Protein AF-A0A453PDY1-F1 (afdb_monomer)

Structure (mmCIF, N/CA/C/O backbone):
data_AF-A0A453PDY1-F1
#
_entry.id   AF-A0A453PDY1-F1
#
loop_
_atom_site.group_PDB
_atom_site.id
_atom_site.type_symbol
_atom_site.label_atom_id
_atom_site.label_alt_id
_atom_site.label_comp_id
_atom_site.label_asym_id
_atom_site.label_entity_id
_atom_site.label_seq_id
_atom_site.pdbx_PDB_ins_code
_atom_site.Cartn_x
_atom_site.Cartn_y
_atom_site.Cartn_z
_atom_site.occupancy
_atom_site.B_iso_o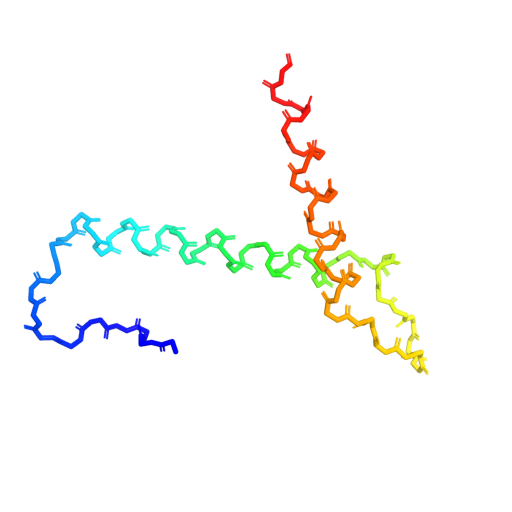r_equiv
_atom_site.auth_seq_id
_atom_site.auth_comp_id
_atom_site.auth_asym_id
_atom_site.auth_atom_id
_atom_site.pdbx_PDB_model_num
ATOM 1 N N . GLN A 1 1 ? -7.354 1.504 -14.368 1.00 49.53 1 GLN A N 1
ATOM 2 C CA . GLN A 1 1 ? -6.087 0.756 -14.270 1.00 49.53 1 GLN A CA 1
ATOM 3 C C . GLN A 1 1 ? -5.923 0.010 -15.590 1.00 49.53 1 GLN A C 1
ATOM 5 O O . GLN A 1 1 ? -6.597 -0.989 -15.794 1.00 49.53 1 GLN A O 1
ATOM 10 N N . GLU A 1 2 ? -5.168 0.561 -16.545 1.00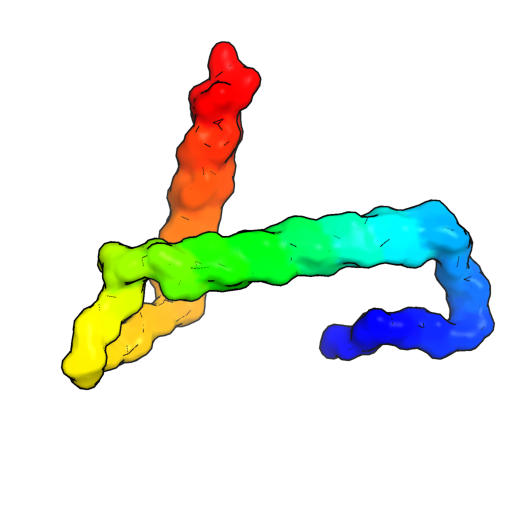 50.84 2 GLU A N 1
ATOM 11 C CA . GLU A 1 2 ? -4.839 -0.157 -17.787 1.00 50.84 2 GLU A CA 1
ATOM 12 C C . GLU A 1 2 ? -3.878 -1.289 -17.424 1.00 50.84 2 GLU A C 1
ATOM 14 O O . GLU A 1 2 ? -2.702 -1.061 -17.154 1.00 50.84 2 GLU A O 1
ATOM 19 N N . LEU A 1 3 ? -4.415 -2.499 -17.295 1.00 57.91 3 LEU A N 1
ATOM 20 C CA . LEU A 1 3 ? -3.704 -3.619 -16.681 1.00 57.91 3 LEU A CA 1
ATOM 21 C C . LEU A 1 3 ? -2.649 -4.271 -17.582 1.00 57.91 3 LEU A C 1
ATOM 23 O O . LEU A 1 3 ? -1.845 -5.040 -17.073 1.00 57.91 3 LEU A O 1
ATOM 27 N N . VAL A 1 4 ? -2.584 -3.946 -18.874 1.00 55.09 4 VAL A N 1
ATOM 28 C CA . VAL A 1 4 ? -1.489 -4.357 -19.766 1.00 55.09 4 VAL A CA 1
ATOM 29 C C . VAL A 1 4 ? -1.346 -3.297 -20.863 1.00 55.09 4 VAL A C 1
ATOM 31 O O . VAL A 1 4 ? -2.360 -2.922 -21.453 1.00 55.09 4 VAL A O 1
ATOM 34 N N . PRO A 1 5 ? -0.133 -2.794 -21.161 1.00 54.50 5 PRO A N 1
ATOM 35 C CA . PRO A 1 5 ? 0.059 -1.837 -22.242 1.00 54.50 5 PRO A CA 1
ATOM 36 C C . PRO A 1 5 ? -0.292 -2.484 -23.584 1.00 54.50 5 PRO A C 1
ATOM 38 O O . PRO A 1 5 ? 0.403 -3.388 -24.051 1.00 54.50 5 PRO A O 1
ATOM 41 N N . ASN A 1 6 ? -1.362 -2.011 -24.219 1.00 54.28 6 ASN A N 1
ATOM 42 C CA . ASN A 1 6 ? -1.645 -2.336 -25.608 1.00 54.28 6 ASN A CA 1
ATOM 43 C C . ASN A 1 6 ? -0.566 -1.699 -26.501 1.00 54.28 6 ASN A C 1
ATOM 45 O O . ASN A 1 6 ? -0.462 -0.481 -26.616 1.00 54.28 6 ASN A O 1
ATOM 49 N N . GLY A 1 7 ? 0.231 -2.546 -27.150 1.00 54.34 7 GLY A N 1
ATOM 50 C CA . GLY A 1 7 ? 0.787 -2.300 -28.484 1.00 54.34 7 GLY A CA 1
ATOM 51 C C . GLY A 1 7 ? 1.997 -1.375 -28.648 1.00 54.34 7 GLY A C 1
ATOM 52 O O . GLY A 1 7 ? 2.753 -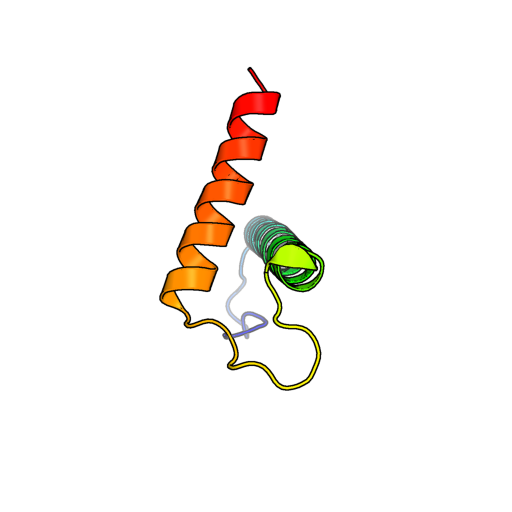1.588 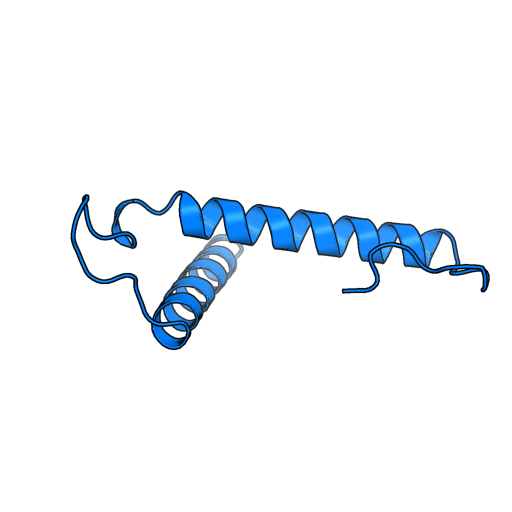-29.593 1.00 54.34 7 GLY A O 1
ATOM 53 N N . THR A 1 8 ? 2.267 -0.409 -27.770 1.00 53.25 8 THR A N 1
ATOM 54 C CA . THR A 1 8 ? 3.462 0.445 -27.928 1.00 53.25 8 THR A CA 1
ATOM 55 C C . THR A 1 8 ? 4.585 -0.095 -27.062 1.00 53.25 8 THR A C 1
ATOM 57 O O . THR A 1 8 ? 4.675 0.307 -25.909 1.00 53.25 8 THR A O 1
ATOM 60 N N . LYS A 1 9 ? 5.370 -1.045 -27.609 1.00 61.34 9 LYS A N 1
ATOM 61 C CA . LYS A 1 9 ? 6.623 -1.631 -27.070 1.00 61.34 9 LYS A CA 1
ATOM 62 C C . LYS A 1 9 ? 7.067 -0.994 -25.742 1.00 61.34 9 LYS A C 1
ATOM 64 O O . LYS A 1 9 ? 7.964 -0.157 -25.703 1.00 61.34 9 LYS A O 1
ATOM 69 N N . VAL A 1 10 ? 6.413 -1.377 -24.650 1.00 62.72 10 VAL A N 1
ATOM 70 C CA . VAL A 1 10 ? 6.918 -1.053 -23.322 1.00 62.72 10 VAL A CA 1
ATOM 71 C C . VAL A 1 10 ? 8.099 -1.988 -23.146 1.00 62.72 10 VAL A C 1
ATOM 73 O O . VAL A 1 10 ? 7.941 -3.198 -23.305 1.00 62.72 10 VAL A O 1
ATOM 76 N N . ASP A 1 11 ? 9.281 -1.412 -22.945 1.00 79.19 11 ASP A N 1
ATOM 77 C CA . ASP A 1 11 ? 10.521 -2.163 -22.785 1.00 79.19 11 ASP A CA 1
ATOM 78 C C . ASP A 1 11 ? 10.333 -3.297 -21.761 1.00 79.19 11 ASP A C 1
ATOM 80 O O . ASP A 1 11 ? 9.594 -3.152 -20.782 1.00 79.19 11 ASP A O 1
ATOM 84 N N . MET A 1 12 ? 10.953 -4.454 -22.012 1.00 79.56 12 MET A N 1
ATOM 85 C CA . MET A 1 12 ? 10.770 -5.643 -21.175 1.00 79.56 12 MET A CA 1
ATOM 86 C C . MET A 1 12 ? 11.166 -5.371 -19.717 1.00 79.56 12 MET A C 1
ATOM 88 O O . MET A 1 12 ? 10.495 -5.855 -18.806 1.00 79.56 12 MET A O 1
ATOM 92 N N . VAL A 1 13 ? 12.187 -4.541 -19.487 1.00 81.44 13 VAL A N 1
ATOM 93 C CA . VAL A 1 13 ? 12.588 -4.093 -18.149 1.00 81.44 13 VAL A CA 1
ATOM 94 C C . VAL A 1 13 ? 11.472 -3.265 -17.523 1.00 81.44 13 VAL A C 1
ATOM 96 O O . VAL A 1 13 ? 11.050 -3.559 -16.410 1.00 81.44 13 VAL A O 1
ATOM 99 N N . THR A 1 14 ? 10.893 -2.319 -18.263 1.00 84.62 14 THR A N 1
ATOM 100 C CA . THR A 1 14 ? 9.760 -1.519 -17.774 1.00 84.62 14 THR A CA 1
ATOM 101 C C . THR A 1 14 ? 8.526 -2.377 -17.468 1.00 84.62 14 THR A C 1
ATOM 103 O O . THR A 1 14 ? 7.795 -2.094 -16.516 1.00 84.62 14 THR A O 1
ATOM 106 N N . MET A 1 15 ? 8.262 -3.437 -18.238 1.00 87.06 15 MET A N 1
ATOM 107 C CA . MET A 1 15 ? 7.177 -4.376 -17.919 1.00 87.06 15 MET A CA 1
ATOM 108 C C . MET A 1 15 ? 7.457 -5.156 -16.630 1.00 87.06 15 MET A C 1
ATOM 110 O O . MET A 1 15 ? 6.555 -5.305 -15.804 1.00 87.06 15 MET A O 1
ATOM 114 N N . LEU A 1 16 ? 8.694 -5.611 -16.429 1.00 88.81 16 LEU A N 1
ATOM 115 C CA . LEU A 1 16 ? 9.104 -6.314 -15.213 1.00 88.81 16 LEU A CA 1
ATOM 116 C C . LEU A 1 16 ? 9.047 -5.401 -13.982 1.00 88.81 16 LEU A C 1
ATOM 118 O O . LEU A 1 16 ? 8.497 -5.796 -12.956 1.00 88.81 16 LEU A O 1
ATOM 122 N N . GLU A 1 17 ? 9.522 -4.162 -14.086 1.00 87.69 17 GLU A N 1
ATOM 123 C CA . GLU A 1 17 ? 9.442 -3.163 -13.012 1.00 87.69 17 GLU A CA 1
ATOM 124 C C . GLU A 1 17 ? 7.990 -2.878 -12.605 1.00 87.69 17 GLU A C 1
ATOM 126 O O . GLU A 1 17 ? 7.662 -2.831 -11.412 1.00 87.69 17 GLU A O 1
ATOM 131 N N . LYS A 1 18 ? 7.091 -2.751 -13.590 1.00 86.69 18 LYS A N 1
ATOM 132 C CA . LYS A 1 18 ? 5.650 -2.585 -13.352 1.00 86.69 18 LYS A CA 1
ATOM 133 C C . LYS A 1 18 ? 5.036 -3.823 -12.700 1.00 86.69 18 LYS A C 1
ATOM 135 O O . LYS A 1 18 ? 4.253 -3.676 -11.764 1.00 86.69 18 LYS A O 1
ATOM 140 N N . ALA A 1 19 ? 5.409 -5.024 -13.142 1.00 89.00 19 ALA A N 1
ATOM 141 C CA . ALA A 1 19 ? 4.931 -6.273 -12.552 1.00 89.00 19 ALA A CA 1
ATOM 142 C C . ALA A 1 19 ? 5.378 -6.417 -11.088 1.00 89.00 19 ALA A C 1
ATOM 144 O O . ALA A 1 19 ? 4.552 -6.693 -10.220 1.00 89.00 19 ALA A O 1
ATOM 145 N N . VAL A 1 20 ? 6.652 -6.143 -10.786 1.00 90.12 20 VAL A N 1
ATOM 146 C CA . VAL A 1 20 ? 7.182 -6.149 -9.410 1.00 90.12 20 VAL A CA 1
ATOM 147 C C . VAL A 1 20 ? 6.447 -5.133 -8.536 1.00 90.12 20 VAL A C 1
ATOM 149 O O . VAL A 1 20 ? 6.050 -5.450 -7.414 1.00 90.12 20 VAL A O 1
ATOM 152 N N . SER A 1 21 ? 6.222 -3.925 -9.052 1.00 88.62 21 SER A N 1
ATOM 153 C CA . SER A 1 21 ? 5.480 -2.878 -8.341 1.00 88.62 21 SER A CA 1
ATOM 154 C C . SER A 1 21 ? 4.039 -3.299 -8.049 1.00 88.62 21 SER A C 1
ATOM 156 O O . SER A 1 21 ? 3.533 -3.069 -6.951 1.00 88.62 21 SER A O 1
ATOM 158 N N . TYR A 1 22 ? 3.390 -3.974 -8.998 1.00 88.00 22 TYR A N 1
ATOM 159 C CA . TYR A 1 22 ? 2.033 -4.471 -8.818 1.00 88.00 22 TYR A CA 1
ATOM 160 C C . TYR A 1 22 ? 1.952 -5.599 -7.784 1.00 88.00 22 TYR A C 1
ATOM 162 O O . TYR A 1 22 ? 1.076 -5.569 -6.923 1.00 88.00 22 TYR A O 1
ATOM 170 N N . VAL A 1 23 ? 2.899 -6.542 -7.794 1.00 91.12 23 VAL A N 1
ATOM 171 C CA . VAL A 1 23 ? 2.972 -7.599 -6.772 1.00 91.12 23 VAL A CA 1
ATOM 172 C C . VAL A 1 23 ? 3.134 -6.996 -5.375 1.00 91.12 23 VAL A C 1
ATOM 174 O O . VAL A 1 23 ? 2.409 -7.388 -4.464 1.00 91.12 23 VAL A O 1
ATOM 177 N N . LYS A 1 24 ? 4.007 -5.994 -5.206 1.00 85.06 24 LYS A N 1
ATOM 178 C CA . LYS A 1 24 ? 4.166 -5.281 -3.924 1.00 85.06 24 LYS A CA 1
ATOM 179 C C . LYS A 1 24 ? 2.872 -4.596 -3.480 1.00 85.06 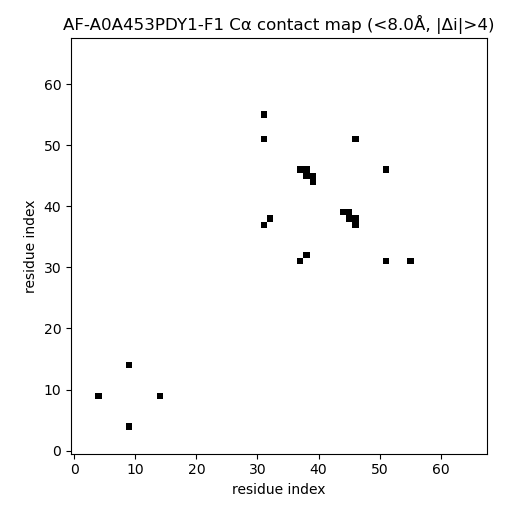24 LYS A C 1
ATOM 181 O O . LYS A 1 24 ? 2.507 -4.661 -2.309 1.00 85.06 24 LYS A O 1
ATOM 186 N N . PHE A 1 25 ? 2.154 -3.975 -4.413 1.00 86.88 25 PHE A N 1
ATOM 187 C CA . PHE A 1 25 ? 0.864 -3.348 -4.131 1.00 86.88 25 PHE A CA 1
ATOM 188 C C . PHE A 1 25 ? -0.201 -4.367 -3.696 1.00 86.88 25 PHE A C 1
ATOM 190 O O . PHE A 1 25 ? -0.937 -4.120 -2.742 1.00 86.88 25 PHE A O 1
ATOM 197 N N . LEU A 1 26 ? -0.264 -5.532 -4.344 1.00 88.12 26 LEU A N 1
ATOM 198 C CA . LEU A 1 26 ? -1.176 -6.608 -3.950 1.00 88.12 26 LEU A CA 1
ATOM 199 C C . LEU A 1 26 ? -0.824 -7.187 -2.575 1.00 88.12 26 LEU A C 1
ATOM 201 O O . LEU A 1 26 ? -1.715 -7.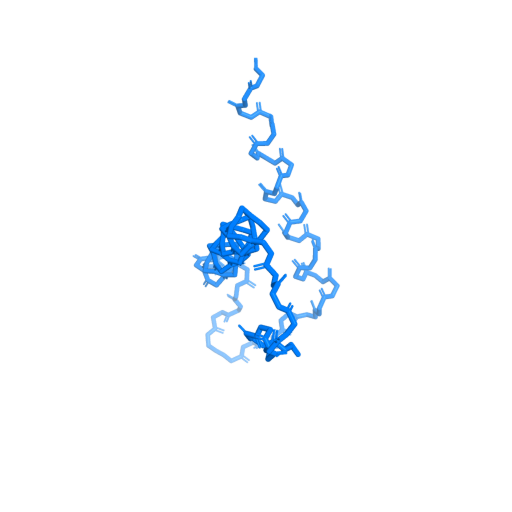392 -1.756 1.00 88.12 26 LEU A O 1
ATOM 205 N N . GLN A 1 27 ? 0.464 -7.403 -2.292 1.00 83.19 27 GLN A N 1
ATOM 206 C CA . GLN A 1 27 ? 0.926 -7.852 -0.974 1.00 83.19 27 GLN A CA 1
ATOM 207 C C . GLN A 1 27 ? 0.504 -6.881 0.132 1.00 83.19 27 GLN A C 1
ATOM 209 O O . GLN A 1 27 ? 0.069 -7.310 1.201 1.00 83.19 27 GLN A O 1
ATOM 214 N N . LEU A 1 28 ? 0.584 -5.579 -0.141 1.00 84.62 28 LEU A N 1
ATOM 215 C CA . LEU A 1 28 ? 0.149 -4.546 0.786 1.00 84.62 28 LEU A CA 1
ATOM 216 C C . LEU A 1 28 ? -1.366 -4.610 1.046 1.00 84.62 28 LEU A C 1
ATOM 218 O O . LEU A 1 28 ? -1.780 -4.567 2.202 1.00 84.62 28 LEU A O 1
ATOM 222 N N . GLN A 1 29 ? -2.186 -4.793 0.005 1.00 82.31 29 GLN A N 1
ATOM 223 C CA . GLN A 1 29 ? -3.634 -4.984 0.171 1.00 82.31 29 GLN A CA 1
ATOM 224 C C . GLN A 1 29 ? -3.969 -6.225 1.004 1.00 82.31 29 GLN A C 1
ATOM 226 O O . GLN A 1 29 ? -4.812 -6.155 1.894 1.00 82.31 29 GLN A O 1
ATOM 231 N N . VAL A 1 30 ? -3.292 -7.350 0.753 1.00 83.69 30 VAL A N 1
ATOM 232 C CA . VAL A 1 30 ? -3.485 -8.582 1.535 1.00 83.69 30 VAL A CA 1
ATOM 233 C C . VAL A 1 30 ? -3.124 -8.354 3.000 1.00 83.69 30 VAL A C 1
ATOM 235 O O . VAL A 1 30 ? -3.855 -8.802 3.877 1.00 83.69 30 VAL A O 1
ATOM 238 N N . LYS A 1 31 ? -2.040 -7.623 3.281 1.00 81.06 31 LYS A N 1
ATOM 239 C CA . LYS A 1 31 ? -1.630 -7.301 4.652 1.00 81.06 31 LYS A CA 1
ATOM 240 C C . LYS A 1 31 ? -2.674 -6.450 5.371 1.00 81.06 31 LYS A C 1
ATOM 242 O O . LYS A 1 31 ? -3.006 -6.757 6.505 1.00 81.06 31 LYS A O 1
ATOM 247 N N . VAL A 1 32 ? -3.229 -5.444 4.697 1.00 79.25 32 VAL A N 1
ATOM 248 C CA . VAL A 1 32 ? -4.331 -4.624 5.226 1.00 79.25 32 VAL A CA 1
ATOM 249 C C . VAL A 1 32 ? -5.545 -5.496 5.544 1.00 79.25 32 VAL A C 1
ATOM 251 O O . VAL A 1 32 ? -6.067 -5.430 6.650 1.00 79.25 32 VAL A O 1
ATOM 254 N N . LEU A 1 33 ? -5.947 -6.376 4.622 1.00 78.62 33 LEU A N 1
ATOM 255 C CA . LEU A 1 33 ? -7.074 -7.296 4.820 1.00 78.62 33 LEU A CA 1
ATOM 256 C C . LEU A 1 33 ? -6.831 -8.343 5.919 1.00 78.62 33 LEU A C 1
ATOM 258 O O . LEU A 1 33 ? -7.786 -8.790 6.540 1.00 78.62 33 LEU A O 1
ATOM 262 N N . ALA A 1 34 ? -5.581 -8.725 6.174 1.00 76.25 34 ALA A N 1
ATOM 263 C CA . ALA A 1 34 ? -5.223 -9.705 7.198 1.00 76.25 34 ALA A CA 1
ATOM 264 C C . ALA A 1 34 ? -5.045 -9.106 8.606 1.00 76.25 34 ALA A C 1
ATOM 266 O O . ALA A 1 34 ? -4.934 -9.861 9.572 1.00 76.25 34 ALA A O 1
ATOM 267 N N . THR A 1 35 ? -4.995 -7.777 8.747 1.00 73.75 35 THR A N 1
ATOM 268 C CA . THR A 1 35 ? -4.921 -7.116 10.057 1.00 73.75 35 THR A CA 1
ATOM 269 C C . THR A 1 35 ? -6.287 -7.183 10.741 1.00 73.75 35 THR A C 1
ATOM 271 O O . THR A 1 35 ? -7.112 -6.287 10.596 1.00 73.75 35 THR A O 1
ATOM 274 N N . ASP A 1 36 ? -6.519 -8.264 11.483 1.00 65.88 36 ASP A N 1
ATOM 275 C CA . ASP A 1 36 ? -7.792 -8.579 12.154 1.00 65.88 36 ASP A CA 1
ATOM 276 C C . ASP A 1 36 ? -8.239 -7.475 13.135 1.00 65.88 36 ASP A C 1
ATOM 278 O O . ASP A 1 36 ? -9.422 -7.213 13.305 1.00 65.88 36 ASP A O 1
ATOM 282 N N . GLU A 1 37 ? -7.279 -6.755 13.723 1.00 67.56 37 GLU A N 1
ATOM 283 C CA . GLU A 1 37 ? -7.508 -5.632 14.644 1.00 67.56 37 GLU A CA 1
ATOM 284 C C . GLU A 1 37 ? -8.078 -4.380 13.948 1.00 67.56 37 GLU A C 1
ATOM 286 O O . GLU A 1 37 ? -8.653 -3.505 14.593 1.00 67.56 37 GLU A O 1
ATOM 291 N N . PHE A 1 38 ? -7.933 -4.291 12.622 1.00 67.00 38 PHE A N 1
ATOM 292 C CA . PHE A 1 38 ? -8.396 -3.156 11.825 1.00 67.00 38 PHE A CA 1
ATOM 293 C C . PHE A 1 38 ? -9.837 -3.332 11.323 1.00 67.00 38 PHE A C 1
ATOM 295 O O . PHE A 1 38 ? -10.527 -2.344 11.056 1.00 67.00 38 PHE A O 1
ATOM 302 N N . TRP A 1 39 ? -10.317 -4.571 11.199 1.00 74.12 39 TRP A N 1
ATOM 303 C CA . TRP A 1 39 ? -11.659 -4.838 10.696 1.00 74.12 39 TRP A CA 1
ATOM 304 C C . TRP A 1 39 ? -12.634 -5.026 11.849 1.00 74.12 39 TRP A C 1
ATOM 306 O O . TRP A 1 39 ? -12.412 -5.870 12.716 1.00 74.12 39 TRP A O 1
ATOM 316 N N . PRO A 1 40 ? -13.752 -4.286 11.873 1.00 70.44 40 PRO A N 1
ATOM 317 C CA . PRO A 1 40 ? -14.770 -4.557 12.865 1.00 70.44 40 PRO A CA 1
ATOM 318 C C . PRO A 1 40 ? -15.290 -5.986 12.682 1.00 70.44 40 PRO A C 1
ATOM 320 O O . PRO A 1 40 ? -15.663 -6.392 11.577 1.00 70.44 40 PRO A O 1
ATOM 323 N N . ALA A 1 41 ? -15.355 -6.739 13.782 1.00 69.38 41 ALA A N 1
ATOM 324 C CA . ALA A 1 41 ? -16.050 -8.018 13.809 1.00 69.38 41 ALA A CA 1
ATOM 325 C C . ALA A 1 41 ? -17.487 -7.845 13.279 1.00 69.38 41 ALA A C 1
ATOM 327 O O . ALA A 1 41 ? -18.097 -6.784 13.433 1.00 69.38 41 ALA A O 1
ATOM 328 N N . GLN A 1 42 ? -17.989 -8.889 12.613 1.00 63.72 42 GLN A N 1
ATOM 329 C CA . GLN A 1 42 ? -19.195 -8.868 11.777 1.00 63.72 42 GLN A CA 1
ATOM 330 C C . GLN A 1 42 ? -20.306 -7.932 12.292 1.00 63.72 42 GLN A C 1
ATOM 332 O O . GLN A 1 42 ? -20.880 -8.160 13.355 1.00 63.72 42 GLN A O 1
ATOM 337 N N . GLY A 1 43 ? -20.627 -6.900 11.500 1.00 67.62 43 GLY A N 1
ATOM 338 C CA . GLY A 1 43 ? -21.725 -5.960 11.759 1.00 67.62 43 GLY A CA 1
ATOM 339 C C . GLY A 1 43 ? -21.313 -4.533 12.141 1.00 67.62 43 GLY A C 1
ATOM 340 O O . GLY A 1 43 ? -22.191 -3.680 12.252 1.00 67.62 43 GLY A O 1
ATOM 341 N N . GLY A 1 44 ? -20.019 -4.244 12.316 1.00 70.25 44 GLY A N 1
ATOM 342 C CA . GLY A 1 44 ? -19.540 -2.871 12.518 1.00 70.25 44 GLY A CA 1
ATOM 343 C C . GLY A 1 44 ? -19.327 -2.088 11.216 1.00 70.25 44 GLY A C 1
ATOM 344 O O . GLY A 1 44 ? -19.140 -2.661 10.142 1.00 70.25 44 GLY A O 1
ATOM 345 N N . THR A 1 45 ? -19.367 -0.759 11.314 1.00 76.25 45 THR A N 1
ATOM 346 C CA . THR A 1 45 ? -19.158 0.160 10.186 1.00 76.25 45 THR A CA 1
ATOM 347 C C . THR A 1 45 ? -17.757 -0.012 9.610 1.00 76.25 45 THR A C 1
ATOM 349 O O . THR A 1 45 ? -16.777 0.106 10.341 1.00 76.25 45 THR A O 1
ATOM 352 N N . ALA A 1 46 ? -17.663 -0.271 8.303 1.00 74.88 46 ALA A N 1
ATOM 353 C CA . ALA A 1 46 ? -16.381 -0.379 7.616 1.00 74.88 46 ALA A CA 1
ATOM 354 C C . ALA A 1 46 ? -15.537 0.897 7.820 1.00 74.88 46 ALA A C 1
ATOM 356 O O . ALA A 1 46 ? -16.097 1.997 7.806 1.00 74.88 46 ALA A O 1
ATOM 357 N N . PRO A 1 47 ? -14.212 0.771 7.997 1.00 75.81 47 PRO A N 1
ATOM 358 C CA . PRO A 1 47 ? -13.347 1.922 8.208 1.00 75.81 47 PRO A CA 1
ATOM 359 C C . PRO A 1 47 ? -13.295 2.826 6.969 1.00 75.81 47 PRO A C 1
ATOM 361 O O . PRO A 1 47 ? -13.327 2.367 5.823 1.00 75.81 47 PRO A O 1
ATOM 364 N N . GLU A 1 48 ? -13.200 4.131 7.212 1.00 82.06 48 GLU A N 1
ATOM 365 C CA . GLU A 1 48 ? -13.103 5.151 6.165 1.00 82.06 48 GLU A CA 1
ATOM 366 C C . GLU A 1 48 ? -11.752 5.064 5.435 1.00 82.06 48 GLU A C 1
ATOM 368 O O . GLU A 1 48 ? -10.729 4.694 6.015 1.00 82.06 48 GLU A O 1
ATOM 373 N N . ILE A 1 49 ? -11.702 5.493 4.169 1.00 75.75 49 ILE A N 1
ATOM 374 C CA . ILE A 1 49 ? -10.474 5.462 3.345 1.00 75.75 49 ILE A CA 1
ATOM 375 C C . ILE A 1 49 ? -9.298 6.181 4.031 1.00 75.75 49 ILE A C 1
ATOM 377 O O . ILE A 1 49 ? -8.151 5.752 3.908 1.00 75.75 49 ILE A O 1
ATOM 381 N N . SER A 1 50 ? -9.568 7.258 4.770 1.00 78.12 50 SER A N 1
ATOM 382 C CA . SER A 1 50 ? -8.548 7.994 5.527 1.00 78.12 50 SER A CA 1
ATOM 383 C C . SER A 1 50 ? -7.930 7.160 6.654 1.00 78.12 50 SER A C 1
ATOM 385 O O . SER A 1 50 ? -6.721 7.211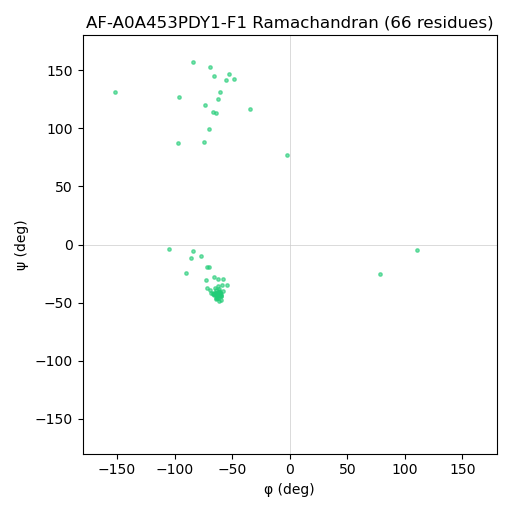 6.849 1.00 78.12 50 SER A O 1
ATOM 387 N N . GLN A 1 51 ? -8.728 6.335 7.337 1.00 78.75 51 GLN A N 1
ATOM 388 C CA . GLN A 1 51 ? -8.254 5.443 8.403 1.00 78.75 51 GLN A CA 1
ATOM 389 C C . GLN A 1 51 ? -7.438 4.281 7.831 1.00 78.75 51 GLN A C 1
ATOM 391 O O . GLN A 1 51 ? -6.416 3.894 8.393 1.00 78.75 51 GLN A O 1
ATOM 396 N N . VAL A 1 52 ? -7.848 3.763 6.665 1.00 77.50 52 VAL A N 1
ATOM 397 C CA . VAL A 1 52 ? -7.074 2.754 5.926 1.00 77.50 52 VAL A CA 1
ATOM 398 C C . VAL A 1 52 ? -5.699 3.306 5.551 1.00 77.50 52 VAL A C 1
ATOM 400 O O . VAL A 1 52 ? -4.704 2.596 5.672 1.00 77.50 52 VAL A O 1
ATOM 403 N N . LYS A 1 53 ? -5.627 4.573 5.120 1.00 78.06 53 LYS A N 1
ATOM 404 C CA . LYS A 1 53 ? -4.361 5.243 4.787 1.00 78.06 53 LYS A CA 1
ATOM 405 C C . LYS A 1 53 ? -3.437 5.396 5.995 1.00 78.06 53 LYS A C 1
ATOM 407 O O . LYS A 1 53 ? -2.272 5.041 5.883 1.00 78.06 53 LYS A O 1
ATOM 412 N N . GLU A 1 54 ? -3.946 5.850 7.138 1.00 82.31 54 GLU A N 1
ATOM 413 C CA . GLU A 1 54 ? -3.138 5.962 8.363 1.00 82.31 54 GLU A CA 1
ATOM 414 C C . GLU A 1 54 ? -2.600 4.607 8.837 1.00 82.31 54 GLU A C 1
ATOM 416 O O . GLU A 1 54 ? -1.416 4.488 9.154 1.00 82.31 54 GLU A O 1
ATOM 421 N N . ALA A 1 55 ? -3.435 3.562 8.833 1.00 77.00 55 ALA A N 1
ATOM 422 C CA . ALA A 1 55 ? -2.997 2.213 9.188 1.00 77.00 55 ALA A CA 1
ATOM 423 C C . ALA A 1 55 ? -1.913 1.696 8.226 1.00 77.00 55 ALA A C 1
ATOM 425 O O . ALA A 1 55 ? -0.949 1.053 8.646 1.00 77.00 55 ALA A O 1
ATOM 426 N N . LEU A 1 56 ? -2.038 2.012 6.934 1.00 77.56 56 LEU A N 1
ATOM 427 C CA . LEU A 1 56 ? -1.040 1.682 5.922 1.00 77.56 56 LEU A CA 1
ATOM 428 C C . LEU A 1 56 ? 0.306 2.351 6.200 1.00 77.56 56 LEU A C 1
ATOM 430 O O . LEU A 1 56 ? 1.341 1.683 6.169 1.00 77.56 56 LEU A O 1
ATOM 434 N N . ASP A 1 57 ? 0.279 3.651 6.484 1.00 83.81 57 ASP A N 1
ATOM 435 C CA . ASP A 1 57 ? 1.472 4.445 6.765 1.00 83.81 57 ASP A CA 1
ATOM 436 C C . ASP A 1 57 ? 2.166 3.953 8.045 1.00 83.81 57 ASP A C 1
ATOM 438 O O . ASP A 1 57 ? 3.389 3.798 8.058 1.00 83.81 57 ASP A O 1
ATOM 442 N N . ALA A 1 58 ? 1.402 3.587 9.080 1.00 82.44 58 ALA A N 1
ATOM 443 C CA . ALA A 1 58 ? 1.935 2.985 10.303 1.00 82.44 58 ALA A CA 1
ATOM 444 C C . ALA A 1 58 ? 2.617 1.627 10.041 1.00 82.44 58 ALA A C 1
ATOM 446 O O . ALA A 1 58 ? 3.723 1.373 10.525 1.00 82.44 58 ALA A O 1
ATOM 447 N N . ILE A 1 59 ? 2.001 0.763 9.227 1.00 79.31 59 ILE A N 1
ATOM 448 C CA . ILE A 1 59 ? 2.577 -0.538 8.850 1.00 79.31 59 ILE A CA 1
ATOM 449 C C . ILE A 1 59 ? 3.873 -0.361 8.048 1.00 79.31 59 ILE A C 1
ATOM 451 O O . ILE A 1 59 ? 4.833 -1.113 8.248 1.00 79.31 59 ILE A O 1
ATOM 455 N N . LEU A 1 60 ? 3.901 0.600 7.122 1.00 80.44 60 LEU A N 1
ATOM 456 C CA . LEU A 1 60 ? 5.075 0.895 6.301 1.00 80.44 60 LEU A CA 1
ATOM 457 C C . LEU A 1 60 ? 6.207 1.514 7.134 1.00 80.44 60 LEU A C 1
ATOM 459 O O . LEU A 1 60 ? 7.363 1.132 6.945 1.00 80.44 60 LEU A O 1
ATOM 463 N N . SER A 1 61 ? 5.887 2.398 8.087 1.00 81.56 61 SER A N 1
ATOM 464 C CA . SER A 1 61 ? 6.859 2.967 9.031 1.00 81.56 61 SER A CA 1
ATOM 465 C C . SER A 1 61 ? 7.482 1.887 9.915 1.00 81.56 61 SER A C 1
ATOM 467 O O . SER A 1 61 ? 8.703 1.791 10.002 1.00 81.56 61 SER A O 1
ATOM 469 N N . SER A 1 62 ? 6.667 0.982 10.464 1.00 76.56 62 SER A N 1
ATOM 470 C CA . SER A 1 62 ? 7.153 -0.111 11.315 1.00 76.56 62 SER A CA 1
ATOM 471 C C . SER A 1 62 ? 8.099 -1.080 10.583 1.00 76.56 62 SER A C 1
ATOM 473 O O . SER A 1 62 ? 9.009 -1.638 11.193 1.0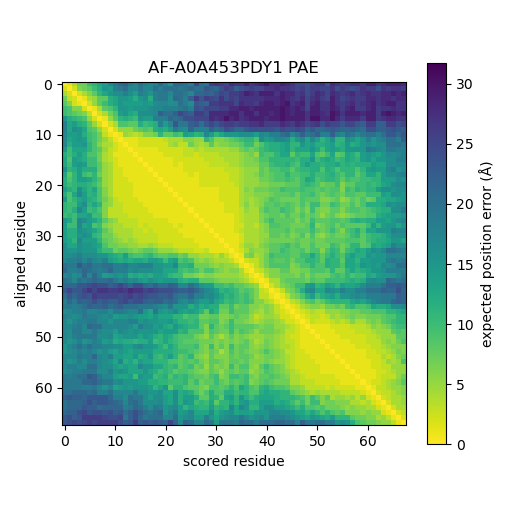0 76.56 62 SER A O 1
ATOM 475 N N . GLN A 1 63 ? 7.940 -1.269 9.265 1.00 65.69 63 GLN A N 1
ATOM 476 C CA . GLN A 1 63 ? 8.906 -2.040 8.467 1.00 65.69 63 GLN A CA 1
ATOM 477 C C . GLN A 1 63 ? 10.221 -1.296 8.229 1.00 65.69 63 GLN A C 1
ATOM 479 O O . GLN A 1 63 ? 11.256 -1.943 8.089 1.00 65.69 63 GLN A O 1
ATOM 484 N N . ARG A 1 64 ? 10.189 0.039 8.166 1.00 68.94 64 ARG A N 1
ATOM 485 C CA . ARG A 1 64 ? 11.386 0.870 8.003 1.00 68.94 64 ARG A CA 1
ATOM 486 C C . ARG A 1 64 ? 12.286 0.770 9.235 1.00 68.94 64 ARG A C 1
ATOM 488 O O . ARG A 1 64 ? 13.486 0.611 9.078 1.00 68.94 64 ARG A O 1
ATOM 495 N N . GLU A 1 65 ? 11.693 0.800 10.426 1.00 70.12 65 GLU A N 1
ATOM 496 C CA . GLU A 1 65 ? 12.411 0.762 11.709 1.00 70.12 65 GLU A CA 1
ATOM 497 C C . GLU A 1 65 ? 13.025 -0.610 12.045 1.00 70.12 65 GLU A C 1
ATOM 499 O O . GLU A 1 65 ? 13.931 -0.679 12.860 1.00 70.12 65 GLU A O 1
ATOM 504 N N . GLN A 1 66 ? 12.573 -1.707 11.422 1.00 60.09 66 GLN A N 1
ATOM 505 C CA . GLN A 1 66 ? 13.168 -3.046 11.609 1.00 60.09 66 GLN A CA 1
ATOM 506 C C . GLN A 1 66 ? 14.396 -3.315 10.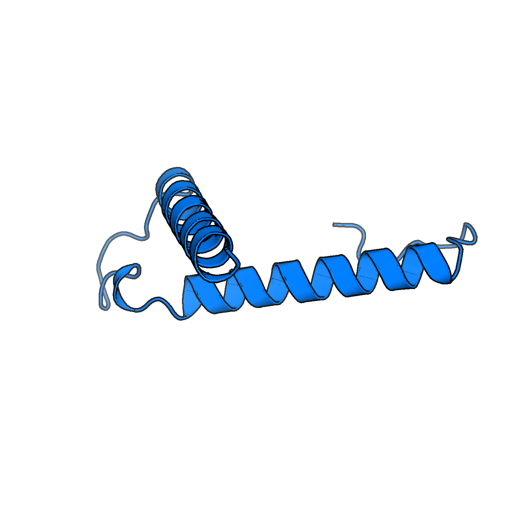721 1.00 60.09 66 GLN A C 1
ATOM 508 O O . GLN A 1 66 ? 14.993 -4.388 10.813 1.00 60.09 66 GLN A O 1
ATOM 513 N N . LEU A 1 67 ? 14.726 -2.393 9.814 1.00 56.41 67 LEU A N 1
ATOM 514 C CA . LEU A 1 67 ? 15.835 -2.515 8.862 1.00 56.41 67 LEU A CA 1
ATOM 515 C C . LEU A 1 67 ? 17.058 -1.649 9.227 1.00 56.41 67 LEU A C 1
ATOM 517 O O . LEU A 1 67 ? 18.066 -1.758 8.528 1.00 56.41 67 LEU A O 1
ATOM 521 N N . ASP A 1 68 ? 16.972 -0.834 10.284 1.00 49.16 68 ASP A N 1
ATOM 522 C CA . ASP A 1 68 ? 18.075 -0.079 10.913 1.00 49.16 68 ASP A CA 1
ATOM 523 C C . ASP A 1 68 ? 18.547 -0.782 12.202 1.00 49.16 68 ASP A C 1
ATOM 525 O O . ASP A 1 68 ? 19.771 -0.759 12.476 1.00 49.16 68 ASP A O 1
#

pLDDT: mean 74.46, std 11.4, range [49.16, 91.12]

Foldseek 3Di:
DPPDDPDDCPDPVNVVVVVVVVVVVVVLVVVLVPPPVQAPDPPDDHDDPVVSVVVSVVVVVVVVVVVD

Secondary structure (DSSP, 8-state):
---S--SS---HHHHHHHHHHHHHHHHHHHHHHH-TTTSPSTTSPPPPHHHHHHHHHHHHHHHHHT--

Mean predicted aligned error: 11.36 Å

InterPro domains:
  IPR011598 Myc-type, basic helix-loop-helix (bHLH) domain [PS50888] (1-26)
  IPR036638 Helix-loop-helix DNA-binding domain superfamily [SSF47459] (1-38)
  IPR045843 Transcription factor IND-like [PTHR45914] (1-45)

Sequence (68 aa):
QELVPNGTKVDMVTMLEKAVSYVKFLQLQVKVLATDEFWPAQGGTAPEISQVKEALDAILSSQREQLD

Solvent-accessible surface area (backbone atoms only — not comparable to full-atom values): 4357 Å² total; per-residue (Å²): 130,86,88,65,88,79,85,69,83,67,50,71,65,60,49,50,54,51,50,54,52,49,54,54,52,51,54,50,53,52,50,60,74,64,39,65,92,75,51,61,68,94,89,52,79,78,78,52,72,69,57,54,50,52,55,50,53,52,56,55,49,58,57,56,68,75,73,115

Radius of gyration: 16.44 Å; Cα contacts (8 Å, |Δi|>4): 12; chains: 1; bounding box: 40×18×43 Å

Organism: Aegilops tauschii subsp. strangulata (NCBI:txid200361)